Protein AF-A0A7C4ZYX3-F1 (afdb_monomer_lite)

Radius of gyration: 23.07 Å; chains: 1; bounding box: 56×64×36 Å

Structure (mmCIF, N/CA/C/O backbone):
data_AF-A0A7C4ZYX3-F1
#
_entry.id   AF-A0A7C4ZYX3-F1
#
loop_
_atom_site.group_PDB
_atom_site.id
_atom_site.type_symbol
_atom_site.label_atom_id
_atom_site.label_alt_id
_atom_site.label_comp_id
_atom_site.label_asym_id
_atom_site.label_entity_id
_atom_site.label_seq_id
_atom_site.pdbx_PDB_ins_code
_atom_site.Cartn_x
_atom_site.Cartn_y
_atom_site.Cartn_z
_atom_site.occupancy
_atom_site.B_iso_or_equiv
_atom_site.auth_seq_id
_atom_site.auth_comp_id
_atom_site.auth_asym_id
_atom_site.auth_atom_id
_atom_site.pdbx_PDB_model_num
ATOM 1 N N . MET A 1 1 ? -41.995 -53.261 16.448 1.00 46.56 1 MET A N 1
ATOM 2 C CA . MET A 1 1 ? -40.605 -52.783 16.592 1.00 46.56 1 MET A CA 1
ATOM 3 C C . MET A 1 1 ? -40.612 -51.332 16.158 1.00 46.56 1 MET A C 1
ATOM 5 O O . MET A 1 1 ? -41.050 -51.066 15.052 1.00 46.56 1 MET A O 1
ATOM 9 N N . SER A 1 2 ? -40.347 -50.426 17.097 1.00 49.97 2 SER A N 1
ATOM 10 C CA . SER A 1 2 ? -40.683 -48.997 17.012 1.00 49.97 2 SER A CA 1
ATOM 11 C C . SER A 1 2 ? -39.737 -48.222 16.088 1.00 49.97 2 SER A C 1
ATOM 13 O O . SER A 1 2 ? -38.534 -48.476 16.102 1.00 49.97 2 SER A O 1
ATOM 15 N N . ASP A 1 3 ? -40.301 -47.271 15.336 1.00 58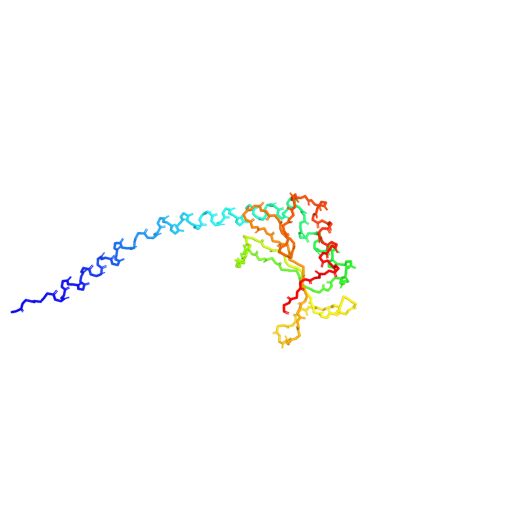.25 3 ASP A N 1
ATOM 16 C CA . ASP A 1 3 ? -39.685 -46.304 14.410 1.00 58.25 3 ASP A CA 1
ATOM 17 C C . ASP A 1 3 ? -38.702 -45.321 15.087 1.00 58.25 3 ASP A C 1
ATOM 19 O O . ASP A 1 3 ? -38.867 -44.100 15.054 1.00 58.25 3 ASP A O 1
ATOM 23 N N . ASP A 1 4 ? -37.659 -45.840 15.729 1.00 70.50 4 ASP A N 1
ATOM 24 C CA . ASP A 1 4 ? -36.728 -45.037 16.535 1.00 70.50 4 ASP A CA 1
ATOM 25 C C . ASP A 1 4 ? -35.773 -44.182 15.677 1.00 70.50 4 ASP A C 1
ATOM 27 O O . ASP A 1 4 ? -35.312 -43.108 16.072 1.00 70.50 4 ASP A O 1
ATOM 31 N N . TRP A 1 5 ? -35.545 -44.602 14.431 1.00 77.62 5 TRP A N 1
ATOM 32 C CA . TRP A 1 5 ? -34.660 -43.904 13.497 1.00 77.62 5 TRP A CA 1
ATOM 33 C C . TRP A 1 5 ? -35.229 -42.548 13.034 1.00 77.62 5 TRP A C 1
ATOM 35 O O . TRP A 1 5 ? -34.478 -41.592 12.831 1.00 77.62 5 TRP A O 1
ATOM 45 N N . LEU A 1 6 ? -36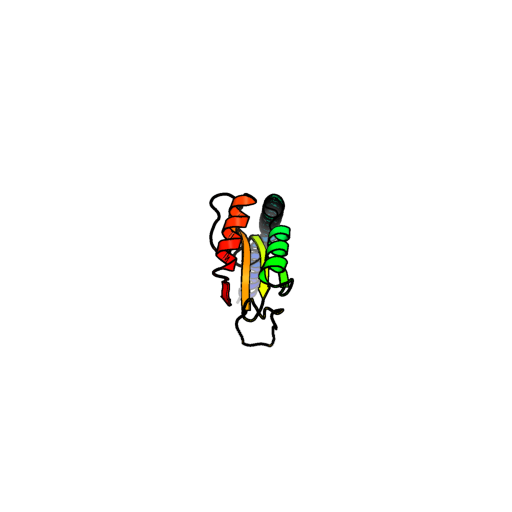.560 -42.410 12.936 1.00 79.00 6 LEU A N 1
ATOM 46 C CA . LEU A 1 6 ? -37.206 -41.138 12.584 1.00 79.00 6 LEU A CA 1
ATOM 47 C C . LEU A 1 6 ? -37.054 -40.089 13.694 1.00 79.00 6 LEU A C 1
ATOM 49 O O . LEU A 1 6 ? -36.944 -38.895 13.404 1.00 79.00 6 LEU A O 1
ATOM 53 N N . ASN A 1 7 ? -37.013 -40.518 14.957 1.00 81.00 7 ASN A N 1
ATOM 54 C CA . ASN A 1 7 ? -36.763 -39.625 16.086 1.00 81.00 7 ASN A CA 1
ATOM 55 C C . ASN A 1 7 ? -35.298 -39.176 16.147 1.00 81.00 7 ASN A C 1
ATOM 57 O O . ASN A 1 7 ? -35.052 -37.997 16.404 1.00 81.00 7 ASN A O 1
ATOM 61 N N . GLN A 1 8 ? -34.342 -40.048 15.811 1.00 77.94 8 GLN A N 1
ATOM 62 C CA . GLN A 1 8 ? -32.929 -39.665 15.679 1.00 77.94 8 GLN A CA 1
ATOM 63 C C . GLN A 1 8 ? -32.713 -38.606 14.588 1.00 77.94 8 GLN A C 1
ATOM 65 O O . GLN A 1 8 ? -32.003 -37.626 14.811 1.00 77.94 8 GLN A O 1
ATOM 70 N N . LEU A 1 9 ? -33.380 -38.731 13.435 1.00 75.06 9 LEU A N 1
ATOM 71 C CA . LEU A 1 9 ? -33.299 -37.723 12.370 1.00 75.06 9 LEU A CA 1
ATOM 72 C C . LEU A 1 9 ? -33.930 -36.381 12.766 1.00 75.06 9 LEU A C 1
ATOM 74 O O . LEU A 1 9 ? -33.408 -35.323 12.410 1.00 75.06 9 LEU A O 1
ATOM 78 N N . ARG A 1 10 ? -35.031 -36.398 13.528 1.00 81.94 10 ARG A N 1
ATOM 79 C CA . ARG A 1 10 ? -35.621 -35.166 14.079 1.00 81.94 10 ARG A CA 1
ATOM 80 C C . ARG A 1 10 ? -34.707 -34.515 15.111 1.00 81.94 10 ARG A C 1
ATOM 82 O O . ARG A 1 10 ? -34.557 -33.300 15.070 1.00 81.94 10 ARG A O 1
ATOM 89 N N . GLN A 1 11 ? -34.063 -35.294 15.980 1.00 79.81 11 GLN A N 1
ATOM 90 C CA . GLN A 1 11 ? -33.089 -34.771 16.942 1.00 79.81 11 GLN A CA 1
ATOM 91 C C . GLN A 1 11 ? -31.868 -34.163 16.250 1.00 79.81 11 GLN A C 1
ATOM 93 O O . GLN A 1 11 ? -31.462 -33.069 16.627 1.00 79.81 11 GLN A O 1
ATOM 98 N N . LEU A 1 12 ? -31.342 -34.796 15.197 1.00 77.44 12 LEU A N 1
ATOM 99 C CA . LEU A 1 12 ? -30.258 -34.234 14.382 1.00 77.44 12 LEU A CA 1
ATOM 100 C C . LEU A 1 12 ? -30.665 -32.912 13.719 1.00 77.44 12 LEU A C 1
ATOM 102 O O . LEU A 1 12 ? -29.906 -31.946 13.742 1.00 77.44 12 LEU A O 1
ATOM 106 N N . ARG A 1 13 ? -31.885 -32.832 13.173 1.00 75.56 13 ARG A N 1
ATOM 107 C CA . ARG A 1 13 ? -32.415 -31.598 12.573 1.00 75.56 13 ARG A CA 1
ATOM 108 C C . ARG A 1 13 ? -32.608 -30.486 13.604 1.00 75.56 13 ARG A C 1
ATOM 110 O O . ARG A 1 13 ? -32.298 -29.335 13.311 1.00 75.56 13 ARG A O 1
ATOM 117 N N . GLU A 1 14 ? -33.129 -30.802 14.785 1.00 77.06 14 GLU A N 1
ATOM 118 C CA . GLU A 1 14 ? -33.311 -29.820 15.859 1.00 77.06 14 GLU A CA 1
ATOM 119 C C . GLU A 1 14 ? -31.967 -29.392 16.471 1.00 77.06 14 GLU A C 1
ATOM 121 O O . GLU A 1 14 ? -31.812 -28.225 16.813 1.00 77.06 14 GLU A O 1
ATOM 126 N N . GLN A 1 15 ? -30.958 -30.270 16.514 1.00 69.44 15 GLN A N 1
ATOM 127 C CA . GLN A 1 15 ? -29.581 -29.914 16.877 1.00 69.44 15 GLN A CA 1
ATOM 128 C C . GLN A 1 15 ? -28.909 -29.020 15.825 1.00 69.44 15 GLN A C 1
ATOM 130 O O . GLN A 1 15 ? -28.267 -28.045 16.204 1.00 69.44 15 GLN A O 1
ATOM 135 N N . ASP A 1 16 ? -29.104 -29.271 14.524 1.00 65.25 16 ASP A N 1
ATOM 136 C CA . ASP A 1 16 ? -28.644 -28.372 13.449 1.00 65.25 16 ASP A CA 1
ATOM 137 C C . ASP A 1 16 ? -29.332 -27.001 13.547 1.00 65.25 16 ASP A C 1
ATOM 139 O O . ASP A 1 16 ? -28.701 -25.952 13.435 1.00 65.25 16 ASP A O 1
ATOM 143 N N . LYS A 1 17 ? -30.634 -26.991 13.850 1.00 61.53 17 LYS A N 1
ATOM 144 C CA . LYS A 1 17 ? -31.432 -25.773 14.037 1.00 61.53 17 LYS A CA 1
ATOM 145 C C . LYS A 1 17 ? -31.071 -25.009 15.320 1.00 61.53 17 LYS A C 1
ATOM 147 O O . LYS A 1 17 ? -31.119 -23.784 15.315 1.00 61.53 17 LYS A O 1
ATOM 152 N N . ALA A 1 18 ? -30.675 -25.701 16.389 1.00 58.22 18 ALA A N 1
ATOM 153 C CA . ALA A 1 18 ? -30.182 -25.103 17.633 1.00 58.22 18 ALA A CA 1
ATOM 154 C C . ALA A 1 18 ? -28.720 -24.630 17.518 1.00 58.22 18 ALA A C 1
ATOM 156 O O . ALA A 1 18 ? -28.362 -23.599 18.083 1.00 58.22 18 ALA A O 1
ATOM 157 N N . GLY A 1 19 ? -27.895 -25.324 16.725 1.00 54.69 19 GLY A N 1
ATOM 158 C CA . GLY A 1 19 ? -26.568 -24.869 16.298 1.00 54.69 19 GLY A CA 1
ATOM 159 C C . GLY A 1 19 ? -26.635 -23.623 15.410 1.00 54.69 19 GLY A C 1
ATOM 160 O O . GLY A 1 19 ? -25.690 -22.834 15.371 1.00 54.69 19 GLY A O 1
ATOM 161 N N . ARG A 1 20 ? -27.794 -23.371 14.784 1.00 54.50 20 ARG A N 1
ATOM 162 C CA . ARG A 1 20 ? -28.131 -22.127 14.085 1.00 54.50 20 ARG A CA 1
ATOM 163 C C . ARG A 1 20 ? -28.519 -20.964 15.029 1.00 54.50 20 ARG A C 1
ATOM 165 O O . ARG A 1 20 ? -29.448 -20.210 14.746 1.00 54.50 20 ARG A O 1
ATOM 172 N N . GLN A 1 21 ? -27.715 -20.714 16.066 1.00 51.47 21 GLN A N 1
ATOM 173 C CA . GLN A 1 21 ? -27.573 -19.383 16.690 1.00 51.47 21 GLN A CA 1
ATOM 174 C C . GLN A 1 21 ? -26.417 -18.505 16.105 1.00 51.47 21 GLN A C 1
ATOM 176 O O . GLN A 1 21 ? -25.831 -17.725 16.859 1.00 51.47 21 GLN A O 1
ATOM 181 N N . PRO A 1 22 ? -26.013 -18.563 14.812 1.00 53.03 22 PRO A N 1
ATOM 182 C CA . PRO A 1 22 ? -24.874 -17.806 14.313 1.00 53.03 22 PRO A CA 1
ATOM 183 C C . PRO A 1 22 ? -25.234 -16.354 14.014 1.00 53.03 22 PRO A C 1
ATOM 185 O O . PRO A 1 22 ? -24.338 -15.528 14.045 1.00 53.03 22 PRO A O 1
ATOM 188 N N . ALA A 1 23 ? -26.511 -15.996 13.827 1.00 52.94 23 ALA A N 1
ATOM 189 C CA . ALA A 1 23 ? -26.878 -14.664 13.340 1.00 52.94 23 ALA A CA 1
ATOM 190 C C . ALA A 1 23 ? -26.362 -13.520 14.233 1.00 52.94 23 ALA A C 1
ATOM 192 O O . ALA A 1 23 ? -25.843 -12.540 13.716 1.00 52.94 23 ALA A O 1
ATOM 193 N N . ALA A 1 24 ? -26.432 -13.649 15.564 1.00 53.84 24 ALA A N 1
ATOM 194 C CA . ALA A 1 24 ? -25.923 -12.614 16.468 1.00 53.84 24 ALA A CA 1
ATOM 195 C C . ALA A 1 24 ? -24.385 -12.556 16.498 1.00 53.84 24 ALA A C 1
ATOM 197 O O . ALA A 1 24 ? -23.822 -11.468 16.509 1.00 53.84 24 ALA A O 1
ATOM 198 N N . LYS A 1 25 ? -23.701 -13.711 16.462 1.00 57.91 25 LYS A N 1
ATOM 199 C CA . LYS A 1 25 ? -22.228 -13.780 16.447 1.00 57.91 25 LYS A CA 1
ATOM 200 C C . LYS A 1 25 ? -21.637 -13.355 15.100 1.00 57.91 25 LYS A C 1
ATOM 202 O O . LYS A 1 25 ? -20.617 -12.681 15.078 1.00 57.91 25 LYS A O 1
ATOM 207 N N . GLU A 1 26 ? -22.268 -13.723 13.989 1.00 60.28 26 GLU A N 1
ATOM 208 C CA . GLU A 1 26 ? -21.884 -13.307 12.636 1.00 60.28 26 GLU A CA 1
ATOM 209 C C . GLU A 1 26 ? -22.095 -11.805 12.437 1.00 60.28 26 GLU A C 1
ATOM 211 O O . GLU A 1 26 ? -21.219 -11.148 11.876 1.00 60.28 26 GLU A O 1
ATOM 216 N N . LEU A 1 27 ? -23.196 -11.236 12.950 1.00 61.19 27 LEU A N 1
ATOM 217 C CA . LEU A 1 27 ? -23.395 -9.784 12.948 1.00 61.19 27 LEU A CA 1
ATOM 218 C C . LEU A 1 27 ? -22.299 -9.069 13.745 1.00 61.19 27 LEU A C 1
ATOM 220 O O . LEU A 1 27 ? -21.696 -8.134 13.224 1.00 61.19 27 LEU A O 1
ATOM 224 N N . ASP A 1 28 ? -21.990 -9.532 14.955 1.00 69.56 28 ASP A N 1
ATOM 225 C CA . ASP A 1 28 ? -20.973 -8.911 15.811 1.00 69.56 28 ASP A CA 1
ATOM 226 C C . ASP A 1 28 ? -19.565 -8.984 15.182 1.00 69.56 28 ASP A C 1
ATOM 228 O O . ASP A 1 28 ? -18.841 -7.989 15.112 1.00 69.56 28 ASP A O 1
ATOM 232 N N . LEU A 1 29 ? -19.203 -10.132 14.595 1.00 73.50 29 LEU A N 1
ATOM 233 C CA . LEU A 1 29 ? -17.945 -10.303 13.858 1.00 73.50 29 LEU A CA 1
ATOM 234 C C . LEU A 1 29 ? -17.870 -9.406 12.613 1.00 73.50 29 LEU A C 1
ATOM 236 O O . LEU A 1 29 ? -16.831 -8.793 12.366 1.00 73.50 29 LEU A O 1
ATOM 240 N N . SER A 1 30 ? -18.967 -9.283 11.859 1.00 79.12 30 SER A N 1
ATOM 241 C CA . SER A 1 30 ? -19.029 -8.419 10.673 1.00 79.12 30 SER A CA 1
ATOM 242 C C . SER A 1 30 ? -18.879 -6.932 11.019 1.00 79.12 30 SER A C 1
ATOM 244 O O . SER A 1 30 ? -18.194 -6.197 10.305 1.00 79.12 30 SER A O 1
ATOM 246 N N . LEU A 1 31 ? -19.446 -6.491 12.148 1.00 82.19 31 LEU A N 1
ATOM 247 C CA . LEU A 1 31 ? -19.341 -5.114 12.631 1.00 82.19 31 LEU A CA 1
ATOM 248 C C . LEU A 1 31 ? -17.923 -4.793 13.105 1.00 82.19 31 LEU A C 1
ATOM 250 O O . LEU A 1 31 ? -17.368 -3.760 12.727 1.00 82.19 31 LEU A O 1
ATOM 254 N N . LEU A 1 32 ? -17.309 -5.693 13.879 1.00 82.62 32 LEU A N 1
ATOM 255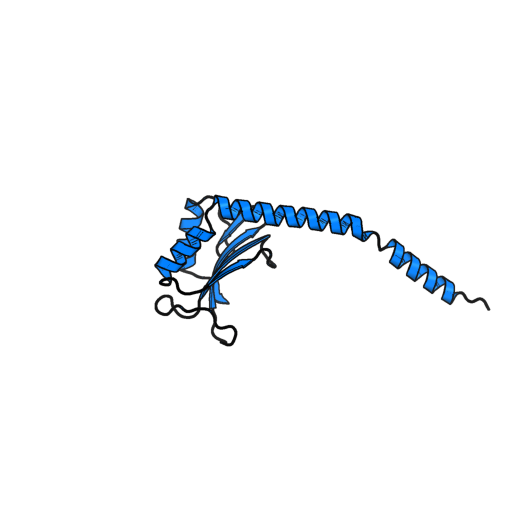 C CA . LEU A 1 32 ? -15.913 -5.559 14.305 1.00 82.62 32 LEU A CA 1
ATOM 256 C C . LEU A 1 32 ? -14.966 -5.498 13.100 1.00 82.62 32 LEU A C 1
ATOM 258 O O . LEU A 1 32 ? -14.019 -4.712 13.083 1.00 82.62 32 LEU A O 1
ATOM 262 N N . GLN A 1 33 ? -15.235 -6.295 12.067 1.00 83.81 33 GLN A N 1
ATOM 263 C CA . GLN A 1 33 ? -14.448 -6.300 10.840 1.00 83.81 33 GLN A CA 1
ATOM 264 C C . GLN A 1 33 ? -14.612 -5.000 10.044 1.00 83.81 33 GLN A C 1
ATOM 266 O O . GLN A 1 33 ? -13.611 -4.402 9.649 1.00 83.81 33 GLN A O 1
ATOM 271 N N . ALA A 1 34 ? -15.840 -4.503 9.879 1.00 85.69 34 ALA A N 1
ATOM 272 C CA . ALA A 1 34 ? -16.094 -3.219 9.226 1.00 85.69 34 ALA A CA 1
ATOM 273 C C . ALA A 1 34 ? -15.388 -2.055 9.948 1.00 85.69 34 ALA A C 1
ATOM 275 O O . ALA A 1 34 ? -14.800 -1.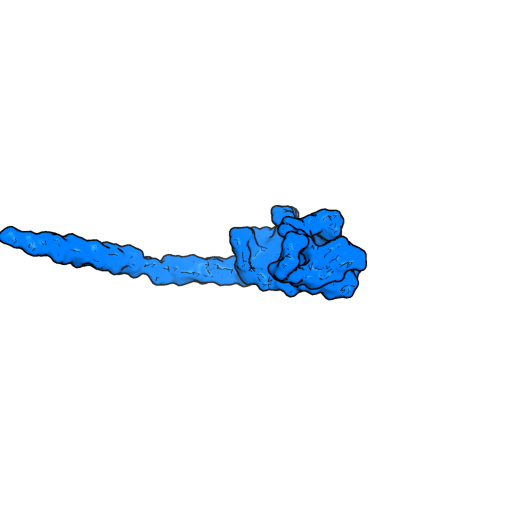185 9.303 1.00 85.69 34 ALA A O 1
ATOM 276 N N . GLN A 1 35 ? -15.372 -2.068 11.285 1.00 88.69 35 GLN A N 1
ATOM 277 C CA . GLN A 1 35 ? -14.642 -1.077 12.080 1.00 88.69 35 GLN A CA 1
ATOM 278 C C . GLN A 1 35 ? -13.130 -1.126 11.830 1.00 88.69 35 GLN A C 1
ATOM 280 O O . GLN A 1 35 ? -12.512 -0.073 11.670 1.00 88.69 35 GLN A O 1
ATOM 285 N N . ARG A 1 36 ? -12.527 -2.320 11.743 1.00 89.44 36 ARG A N 1
ATOM 286 C CA . ARG A 1 36 ? -11.089 -2.467 11.446 1.00 89.44 36 ARG A CA 1
ATOM 287 C C . ARG A 1 36 ? -10.728 -1.941 10.062 1.00 89.44 36 ARG A C 1
ATOM 289 O O . ARG A 1 36 ? -9.759 -1.195 9.935 1.00 89.44 36 ARG A O 1
ATOM 296 N N . VAL A 1 37 ? -11.525 -2.266 9.043 1.00 90.44 37 VAL A N 1
ATOM 297 C CA . VAL A 1 37 ? -11.324 -1.760 7.672 1.00 90.44 37 VAL A CA 1
ATOM 298 C C . VAL A 1 37 ? -11.411 -0.231 7.642 1.00 90.44 37 VAL A C 1
ATOM 300 O O . VAL A 1 37 ? -10.598 0.425 6.985 1.00 90.44 37 VAL A O 1
ATOM 303 N N . GLN A 1 38 ? -12.356 0.353 8.386 1.00 92.56 38 GLN A N 1
ATOM 304 C CA . GLN A 1 38 ? -12.504 1.804 8.489 1.00 92.56 38 GLN A CA 1
ATOM 305 C C . GLN A 1 38 ? -11.303 2.456 9.192 1.00 92.56 38 GLN A C 1
ATOM 307 O O . GLN A 1 38 ? -10.715 3.392 8.653 1.00 92.56 38 GLN A O 1
ATOM 312 N N . GLN A 1 39 ? -10.874 1.924 10.339 1.00 93.19 39 GLN A N 1
ATOM 313 C CA . GLN A 1 39 ? -9.682 2.404 11.053 1.00 93.19 39 GLN A CA 1
ATOM 314 C C . GLN A 1 39 ? -8.424 2.321 10.179 1.00 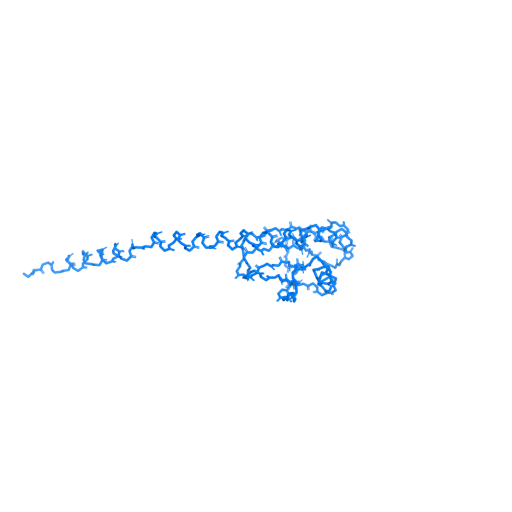93.19 39 GLN A C 1
ATOM 316 O O . GLN A 1 39 ? -7.617 3.251 10.142 1.00 93.19 39 GLN A O 1
ATOM 321 N N . ALA A 1 40 ? -8.277 1.230 9.427 1.00 95.31 40 ALA A N 1
ATOM 322 C CA . ALA A 1 40 ? -7.191 1.053 8.477 1.00 95.31 40 ALA A CA 1
ATOM 323 C C . ALA A 1 40 ? -7.233 2.090 7.344 1.00 95.31 40 ALA A C 1
ATOM 325 O O . ALA A 1 40 ? -6.198 2.644 6.967 1.00 95.31 40 ALA A O 1
ATOM 326 N N . ALA A 1 41 ? -8.424 2.397 6.823 1.00 94.81 41 ALA A N 1
ATOM 327 C CA . ALA A 1 41 ? -8.619 3.445 5.827 1.00 94.81 41 ALA A CA 1
ATOM 328 C C . ALA A 1 41 ? -8.206 4.825 6.348 1.00 94.81 41 ALA A C 1
ATOM 330 O O . ALA A 1 41 ? -7.538 5.580 5.638 1.00 94.81 41 ALA A O 1
ATOM 331 N N . ASP A 1 42 ? -8.582 5.139 7.586 1.00 96.06 42 ASP A N 1
ATOM 332 C CA . ASP A 1 42 ? -8.267 6.417 8.211 1.00 96.06 42 ASP A CA 1
ATOM 333 C C . ASP A 1 42 ? -6.763 6.551 8.470 1.00 96.06 42 ASP A C 1
ATOM 335 O O . ASP A 1 42 ? -6.194 7.598 8.164 1.00 96.06 42 ASP A O 1
ATOM 339 N N . LEU A 1 43 ? -6.084 5.486 8.907 1.00 95.75 43 LEU A N 1
ATOM 340 C CA . LEU A 1 43 ? -4.630 5.497 9.092 1.00 95.75 43 LEU A CA 1
ATOM 341 C C . LEU A 1 43 ? -3.873 5.692 7.766 1.00 95.75 43 LEU A C 1
ATOM 343 O O . LEU A 1 43 ? -2.936 6.491 7.684 1.00 95.75 43 LEU A O 1
ATOM 347 N N . LEU A 1 44 ? -4.301 5.009 6.699 1.00 96.62 44 LEU A N 1
ATOM 348 C CA . LEU A 1 44 ? -3.737 5.191 5.354 1.00 96.62 44 LEU A CA 1
ATOM 349 C C . LEU A 1 44 ? -3.961 6.614 4.824 1.00 96.62 44 LEU A C 1
ATOM 351 O O . LEU A 1 44 ? -3.109 7.151 4.116 1.00 96.62 44 LEU A O 1
ATOM 355 N N . ARG A 1 45 ? -5.089 7.242 5.172 1.00 96.50 45 ARG A N 1
ATOM 356 C CA . ARG A 1 45 ? -5.384 8.634 4.811 1.00 96.50 45 ARG A CA 1
ATOM 357 C C . ARG A 1 45 ? -4.533 9.621 5.608 1.00 96.50 45 ARG A C 1
ATOM 359 O O . ARG A 1 45 ? -3.968 10.529 5.013 1.00 96.50 45 ARG A O 1
ATOM 366 N N . GLN A 1 46 ? -4.415 9.434 6.922 1.00 95.38 46 GLN A N 1
ATOM 367 C CA . GLN A 1 46 ? -3.611 10.286 7.810 1.00 95.38 46 GLN A CA 1
ATOM 368 C C . GLN A 1 46 ? -2.128 10.294 7.422 1.00 95.38 46 GLN A C 1
ATOM 370 O O . GLN A 1 46 ? -1.458 11.315 7.539 1.00 95.38 46 GLN A O 1
ATOM 375 N N . THR A 1 47 ? -1.625 9.164 6.925 1.00 94.94 47 THR A N 1
ATOM 376 C CA . THR A 1 47 ? -0.237 9.017 6.460 1.00 94.94 47 THR A CA 1
ATOM 377 C C . THR A 1 47 ? -0.030 9.415 4.997 1.00 94.94 47 THR A C 1
ATOM 379 O O . THR A 1 47 ? 1.090 9.335 4.499 1.00 94.94 47 THR A O 1
ATOM 382 N N . ASP A 1 48 ? -1.087 9.853 4.304 1.00 95.44 48 ASP A N 1
ATOM 383 C CA . ASP A 1 48 ? -1.080 10.224 2.885 1.00 95.44 48 ASP A CA 1
ATOM 384 C C . ASP A 1 48 ? -0.581 9.103 1.944 1.00 95.44 48 ASP A C 1
ATOM 386 O O . ASP A 1 48 ? -0.011 9.339 0.875 1.00 95.44 48 ASP A O 1
ATOM 390 N N . ALA A 1 49 ? -0.806 7.842 2.333 1.00 96.69 49 ALA A N 1
ATOM 391 C CA . ALA A 1 49 ? -0.182 6.670 1.720 1.00 96.69 49 ALA A CA 1
ATOM 392 C C . ALA A 1 49 ? -0.428 6.555 0.207 1.00 96.69 49 ALA A C 1
ATOM 394 O O . ALA A 1 49 ? 0.490 6.251 -0.558 1.00 96.69 49 ALA A O 1
ATOM 395 N N . LEU A 1 50 ? -1.656 6.834 -0.245 1.00 96.81 50 LEU A N 1
ATOM 396 C CA . LEU A 1 50 ? -2.010 6.759 -1.663 1.00 96.81 50 LEU A CA 1
ATOM 397 C C . LEU A 1 50 ? -1.275 7.817 -2.496 1.00 96.81 50 LEU A C 1
ATOM 399 O O . LEU A 1 50 ? -0.777 7.514 -3.580 1.00 96.81 50 LEU A O 1
ATOM 403 N N . ASN A 1 51 ? -1.209 9.058 -2.014 1.00 96.06 51 ASN A N 1
ATOM 404 C CA . ASN A 1 51 ? -0.542 10.129 -2.750 1.00 96.06 51 ASN A CA 1
ATOM 405 C C . ASN A 1 51 ? 0.973 9.938 -2.746 1.00 96.06 51 ASN A C 1
ATOM 407 O O . ASN A 1 51 ? 1.609 10.174 -3.773 1.00 96.06 51 ASN A O 1
ATOM 411 N N . LEU A 1 52 ? 1.546 9.433 -1.652 1.00 96.50 52 LEU A N 1
ATOM 412 C CA . LEU A 1 52 ? 2.954 9.048 -1.614 1.00 96.50 52 LEU A CA 1
ATOM 413 C C . LEU A 1 52 ? 3.261 7.930 -2.619 1.00 96.50 52 LEU A C 1
ATOM 415 O O . LEU A 1 52 ? 4.224 8.050 -3.374 1.00 96.50 52 LEU A O 1
ATOM 419 N N . LEU A 1 53 ? 2.421 6.894 -2.726 1.00 96.62 53 LEU A N 1
ATOM 420 C CA . LEU A 1 53 ? 2.596 5.863 -3.756 1.00 96.62 53 LEU A CA 1
ATOM 421 C C . LEU A 1 53 ? 2.449 6.406 -5.181 1.00 96.62 53 LEU A C 1
ATOM 423 O O . LEU A 1 53 ? 3.201 5.988 -6.057 1.00 96.62 53 LEU A O 1
ATOM 427 N N . ARG A 1 54 ? 1.550 7.367 -5.428 1.00 96.94 54 ARG A N 1
ATOM 428 C CA . ARG A 1 54 ? 1.466 8.065 -6.727 1.00 96.94 54 ARG A CA 1
ATOM 429 C C . ARG A 1 54 ? 2.742 8.844 -7.045 1.00 96.94 54 ARG A C 1
ATOM 431 O O . ARG A 1 54 ? 3.193 8.835 -8.188 1.00 96.94 54 ARG A O 1
ATOM 438 N N . GLN A 1 55 ? 3.339 9.501 -6.052 1.00 94.69 55 GLN A N 1
ATOM 439 C CA . GLN A 1 55 ? 4.620 10.192 -6.224 1.00 94.69 55 GLN A CA 1
ATOM 440 C C . GLN A 1 55 ? 5.744 9.200 -6.534 1.00 94.69 55 GLN A C 1
ATOM 442 O O . GLN A 1 55 ? 6.506 9.434 -7.469 1.00 94.69 55 GLN A O 1
ATOM 447 N N . VAL A 1 56 ? 5.800 8.067 -5.823 1.00 95.12 56 VAL A N 1
ATOM 448 C CA . VAL A 1 56 ? 6.750 6.980 -6.112 1.00 95.12 56 VAL A CA 1
ATOM 449 C C . VAL A 1 56 ? 6.537 6.437 -7.521 1.00 95.12 56 VAL A C 1
ATOM 451 O O . VAL A 1 56 ? 7.495 6.335 -8.274 1.00 95.12 56 VAL A O 1
ATOM 454 N N . GLN A 1 57 ? 5.298 6.156 -7.923 1.00 95.75 57 GLN A N 1
ATOM 455 C CA . GLN A 1 57 ? 4.972 5.691 -9.270 1.00 95.75 57 GLN A CA 1
ATOM 456 C C . GLN A 1 57 ? 5.481 6.664 -10.340 1.00 95.75 57 GLN A C 1
ATOM 458 O O . GLN A 1 57 ? 6.113 6.252 -11.311 1.00 95.75 57 GLN A O 1
ATOM 463 N N . LYS A 1 58 ? 5.227 7.964 -10.160 1.00 93.94 58 LYS A N 1
ATOM 464 C CA . LYS A 1 58 ? 5.654 8.991 -11.110 1.00 93.94 58 LYS A CA 1
ATOM 465 C C . LYS A 1 58 ? 7.176 9.127 -11.163 1.00 93.94 58 LYS A C 1
ATOM 467 O O . LYS A 1 58 ? 7.732 9.166 -12.251 1.00 93.94 58 LYS A O 1
ATOM 472 N N . ALA A 1 59 ? 7.840 9.191 -10.012 1.00 93.44 59 ALA A N 1
ATOM 473 C CA . ALA A 1 59 ? 9.281 9.425 -9.933 1.00 93.44 59 ALA A CA 1
ATOM 474 C C . ALA A 1 59 ? 10.115 8.191 -10.309 1.00 93.44 59 ALA A C 1
ATOM 476 O O . ALA A 1 59 ? 11.157 8.327 -10.942 1.00 93.44 59 ALA A O 1
ATOM 477 N N . LEU A 1 60 ? 9.672 6.998 -9.906 1.00 90.69 60 LEU A N 1
ATOM 478 C CA . LEU A 1 60 ? 10.401 5.749 -10.108 1.00 90.69 60 LEU A CA 1
ATOM 479 C C . LEU A 1 60 ? 10.064 5.108 -11.455 1.00 90.69 60 LEU A C 1
ATOM 481 O O . LEU A 1 60 ? 10.959 4.643 -12.145 1.00 90.69 60 LEU A O 1
ATOM 485 N N . LEU A 1 61 ? 8.780 5.059 -11.817 1.00 93.19 61 LEU A N 1
ATOM 486 C CA . LEU A 1 61 ? 8.283 4.255 -12.940 1.00 93.19 61 LEU A CA 1
ATOM 487 C C . LEU A 1 61 ? 7.788 5.109 -14.114 1.00 93.19 61 LEU A C 1
ATOM 489 O O . LEU A 1 61 ? 7.143 4.571 -15.012 1.00 93.19 61 LEU A O 1
ATOM 493 N N . ASP A 1 62 ? 8.028 6.423 -14.095 1.00 91.25 62 ASP A N 1
ATOM 494 C CA . ASP A 1 62 ? 7.511 7.372 -15.093 1.00 91.25 62 ASP A CA 1
ATOM 495 C C . ASP A 1 62 ? 5.978 7.274 -15.257 1.00 91.25 62 ASP A C 1
ATOM 497 O O . ASP A 1 62 ? 5.416 7.298 -16.349 1.00 91.25 62 ASP A O 1
ATOM 501 N N . GLY A 1 63 ? 5.276 7.049 -14.139 1.00 91.06 63 GLY A N 1
ATOM 502 C CA . GLY A 1 63 ? 3.818 6.896 -14.113 1.00 91.06 63 GLY A CA 1
ATOM 503 C C . GLY A 1 63 ? 3.300 5.524 -14.566 1.00 91.06 63 GLY A C 1
ATOM 504 O O . GLY A 1 63 ? 2.088 5.317 -14.597 1.00 91.06 63 GLY A O 1
ATOM 505 N N . LYS A 1 64 ? 4.179 4.569 -14.893 1.00 93.06 64 LYS A N 1
ATOM 506 C CA . LYS A 1 64 ? 3.801 3.203 -15.298 1.00 93.06 64 LYS A CA 1
ATOM 507 C C . LYS A 1 64 ? 3.479 2.318 -14.085 1.00 93.06 64 LYS A C 1
ATOM 509 O O . LYS A 1 64 ? 3.661 2.713 -12.936 1.00 93.06 64 LYS A O 1
ATOM 514 N N . GLY A 1 65 ? 2.973 1.109 -14.335 1.00 93.62 65 GLY A N 1
ATOM 515 C CA . GLY A 1 65 ? 2.490 0.195 -13.289 1.00 93.62 65 GLY A CA 1
ATOM 516 C C . GLY A 1 65 ? 1.016 0.415 -12.936 1.00 93.62 65 GLY A C 1
ATOM 517 O O . GLY A 1 65 ? 0.295 1.111 -13.650 1.00 93.62 65 GLY A O 1
ATOM 518 N N . VAL A 1 66 ? 0.556 -0.224 -11.862 1.00 96.44 66 VAL A N 1
ATOM 519 C CA . VAL A 1 66 ? -0.835 -0.179 -11.390 1.00 96.44 66 VAL A CA 1
ATOM 520 C C . VAL A 1 66 ? -0.857 0.122 -9.904 1.00 96.44 66 VAL A C 1
ATOM 522 O O . VAL A 1 66 ? -0.109 -0.487 -9.142 1.00 96.44 66 VAL A O 1
ATOM 525 N N . LEU A 1 67 ? -1.726 1.053 -9.516 1.00 96.88 67 LEU A N 1
ATOM 526 C CA . LEU A 1 67 ? -2.089 1.286 -8.128 1.00 96.88 67 LEU A CA 1
ATOM 527 C C . LEU A 1 67 ? -3.434 0.631 -7.851 1.00 96.88 67 LEU A C 1
ATOM 529 O O . LEU A 1 67 ? -4.422 1.007 -8.475 1.00 96.88 67 LEU A O 1
ATOM 533 N N . ASP A 1 68 ? -3.459 -0.278 -6.886 1.00 95.56 68 ASP A N 1
ATOM 534 C CA . ASP A 1 68 ? -4.676 -0.963 -6.455 1.00 95.56 68 ASP A CA 1
ATOM 535 C C . ASP A 1 68 ? -4.870 -0.817 -4.949 1.00 95.56 68 ASP A C 1
ATOM 537 O O . ASP A 1 68 ? -3.908 -0.795 -4.177 1.00 95.56 68 ASP A O 1
ATOM 541 N N . VAL A 1 69 ? -6.133 -0.724 -4.536 1.00 95.69 69 VAL A N 1
ATOM 542 C CA . VAL A 1 69 ? -6.542 -0.676 -3.132 1.00 95.69 69 VAL A CA 1
ATOM 543 C C . VAL A 1 69 ? -7.302 -1.954 -2.817 1.00 95.69 69 VAL A C 1
ATOM 545 O O . VAL A 1 69 ? -8.303 -2.261 -3.456 1.00 95.69 69 VAL A O 1
ATOM 548 N N . PHE A 1 70 ? -6.843 -2.669 -1.801 1.00 94.12 70 PHE A N 1
ATOM 549 C CA . PHE A 1 70 ? -7.470 -3.882 -1.306 1.00 94.12 70 PHE A CA 1
ATOM 550 C C . PHE A 1 70 ? -8.118 -3.575 0.031 1.00 94.12 70 PHE A C 1
ATOM 552 O O . PHE A 1 70 ? -7.429 -3.272 1.006 1.00 94.12 70 PHE A O 1
ATOM 559 N N . GLU A 1 71 ? -9.444 -3.642 0.076 1.00 87.50 71 GLU A N 1
ATOM 560 C CA . GLU A 1 71 ? -10.203 -3.433 1.313 1.00 87.50 71 GLU A CA 1
ATOM 561 C C . GLU A 1 71 ? -9.989 -4.551 2.319 1.00 87.50 71 GLU A C 1
ATOM 563 O O . GLU A 1 71 ? -10.152 -4.317 3.501 1.00 87.50 71 GLU A O 1
ATOM 568 N N . GLN A 1 72 ? -9.588 -5.736 1.861 1.00 81.62 72 GLN A N 1
ATOM 569 C CA . GLN A 1 72 ? -9.153 -6.818 2.721 1.00 81.62 72 GLN A CA 1
ATOM 570 C C . GLN A 1 72 ? -8.210 -7.737 1.953 1.00 81.62 72 GLN A C 1
ATOM 572 O O . GLN A 1 72 ? -8.413 -8.035 0.776 1.00 81.62 72 GLN A O 1
ATOM 577 N N . THR A 1 73 ? -7.174 -8.212 2.635 1.00 84.38 73 THR A N 1
ATOM 578 C CA . THR A 1 73 ? -6.299 -9.273 2.127 1.00 84.38 73 THR A CA 1
ATOM 579 C C . THR A 1 73 ? -6.145 -10.345 3.199 1.00 84.38 73 THR A C 1
ATOM 581 O O . THR A 1 73 ? -6.537 -10.141 4.345 1.00 84.38 73 THR A O 1
ATOM 584 N N . GLN A 1 74 ? -5.519 -11.478 2.870 1.00 82.50 74 GLN A N 1
ATOM 585 C CA . GLN A 1 74 ? -5.221 -12.513 3.870 1.00 82.50 74 GLN A CA 1
ATOM 586 C C . GLN A 1 74 ? -4.365 -12.000 5.044 1.00 82.50 74 GLN A C 1
ATOM 588 O O . GLN A 1 74 ? -4.367 -12.612 6.107 1.00 82.50 74 GLN A O 1
ATOM 593 N N . ARG A 1 75 ? -3.610 -10.907 4.856 1.00 90.56 75 ARG A N 1
ATOM 594 C CA . ARG A 1 75 ? -2.642 -10.396 5.840 1.00 90.56 75 ARG A CA 1
ATOM 595 C C . ARG A 1 75 ? -2.978 -9.028 6.422 1.00 90.56 75 ARG A C 1
ATOM 597 O O . ARG A 1 75 ? -2.424 -8.689 7.461 1.00 90.56 75 ARG A O 1
ATOM 604 N N . TYR A 1 76 ? -3.825 -8.245 5.766 1.00 94.62 76 TYR A N 1
ATOM 605 C CA . TYR A 1 76 ? -4.059 -6.842 6.106 1.00 94.62 76 TYR A CA 1
ATOM 606 C C . TYR A 1 76 ? -5.546 -6.524 6.155 1.00 94.62 76 TYR A C 1
ATOM 608 O O . TYR A 1 76 ? -6.301 -6.972 5.288 1.00 94.62 76 TYR A O 1
ATOM 616 N N . ASP A 1 77 ? -5.912 -5.675 7.116 1.00 94.56 77 ASP A N 1
ATOM 617 C CA . ASP A 1 77 ? -7.245 -5.084 7.241 1.00 94.56 77 ASP A CA 1
ATOM 618 C C . ASP A 1 77 ? -7.533 -4.121 6.087 1.00 94.56 77 ASP A C 1
ATOM 620 O O . ASP A 1 77 ? -8.682 -3.944 5.730 1.00 94.56 77 ASP A O 1
ATOM 624 N N . ARG A 1 78 ? -6.502 -3.489 5.509 1.00 95.38 78 ARG A N 1
ATOM 625 C CA . ARG A 1 78 ? -6.562 -2.752 4.237 1.00 95.38 78 ARG A CA 1
ATOM 626 C C . ARG A 1 78 ? -5.155 -2.594 3.677 1.00 95.38 78 ARG A C 1
ATOM 628 O O . ARG A 1 78 ? -4.209 -2.429 4.446 1.00 95.38 78 ARG A O 1
ATOM 635 N N . ALA A 1 79 ? -4.999 -2.599 2.359 1.00 97.12 79 ALA A N 1
ATOM 636 C CA . ALA A 1 79 ? -3.710 -2.353 1.726 1.00 97.12 79 ALA A CA 1
ATOM 637 C C . ALA A 1 79 ? -3.821 -1.522 0.444 1.00 97.12 79 ALA A C 1
ATOM 639 O O . ALA A 1 79 ? -4.859 -1.494 -0.213 1.00 97.12 79 ALA A O 1
ATOM 640 N N . ILE A 1 80 ? -2.731 -0.851 0.086 1.00 97.44 80 ILE A N 1
ATOM 641 C CA . ILE A 1 80 ? -2.535 -0.172 -1.193 1.00 97.44 80 ILE A CA 1
ATOM 642 C C . ILE A 1 80 ? -1.261 -0.738 -1.802 1.00 97.44 80 ILE A C 1
ATOM 644 O O . ILE A 1 80 ? -0.222 -0.768 -1.143 1.00 97.44 80 ILE A O 1
ATOM 648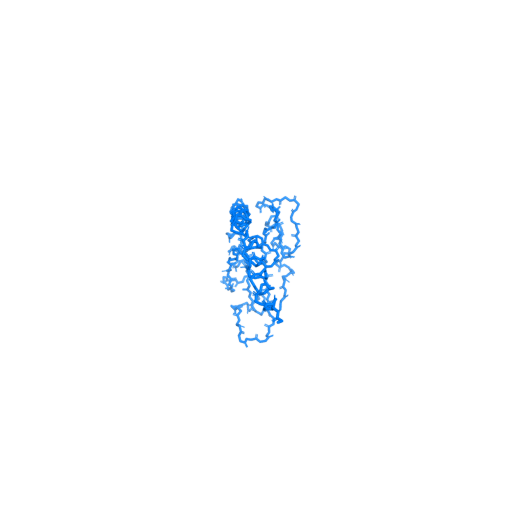 N N . SER A 1 81 ? -1.329 -1.187 -3.048 1.00 96.81 81 SER A N 1
ATOM 649 C CA . SER A 1 81 ? -0.164 -1.696 -3.765 1.00 96.81 81 SER A CA 1
ATOM 650 C C . SER A 1 81 ? 0.168 -0.822 -4.962 1.00 96.81 81 SER A C 1
ATOM 652 O O . SER A 1 81 ? -0.735 -0.321 -5.625 1.00 96.81 81 SER A O 1
ATOM 654 N N . LEU A 1 82 ? 1.459 -0.684 -5.242 1.00 97.62 82 LEU A N 1
ATOM 655 C CA . LEU A 1 82 ? 1.996 -0.303 -6.538 1.00 97.62 82 LEU A CA 1
ATOM 656 C C . LEU A 1 82 ? 2.666 -1.535 -7.140 1.00 97.62 82 LEU A C 1
ATOM 658 O O . LEU A 1 82 ? 3.674 -1.984 -6.599 1.00 97.62 82 LEU A O 1
ATOM 662 N N . ALA A 1 83 ? 2.141 -2.060 -8.244 1.00 96.94 83 ALA A N 1
ATOM 663 C CA . ALA A 1 83 ? 2.677 -3.238 -8.921 1.00 96.94 83 ALA A CA 1
ATOM 664 C C . ALA A 1 83 ? 3.114 -2.925 -10.359 1.00 96.94 83 ALA A C 1
ATOM 666 O O . ALA A 1 83 ? 2.461 -2.166 -11.079 1.00 96.94 83 ALA A O 1
ATOM 667 N N . TRP A 1 84 ? 4.217 -3.526 -10.801 1.00 96.69 84 TRP A N 1
ATOM 668 C CA . TRP A 1 84 ? 4.726 -3.405 -12.168 1.00 96.69 84 TRP A CA 1
ATOM 669 C C . TRP A 1 84 ? 5.491 -4.656 -12.591 1.00 96.69 84 TRP A C 1
ATOM 671 O O . TRP A 1 84 ? 5.834 -5.510 -11.781 1.00 96.69 84 TRP A O 1
ATOM 681 N N . GLN A 1 85 ? 5.788 -4.759 -13.879 1.00 94.94 85 GLN A N 1
ATOM 682 C CA . GLN A 1 85 ? 6.585 -5.839 -14.446 1.00 94.94 85 GLN A CA 1
ATOM 683 C C . GLN A 1 85 ? 7.811 -5.274 -15.171 1.00 94.94 85 GLN A C 1
ATOM 685 O O . GLN A 1 85 ? 7.765 -4.160 -15.694 1.00 94.94 85 GLN A O 1
ATOM 690 N N . GLY A 1 86 ? 8.899 -6.049 -15.213 1.00 91.00 86 GLY A N 1
ATOM 691 C CA . GLY A 1 86 ? 10.174 -5.627 -15.802 1.00 91.00 86 GLY A CA 1
ATOM 692 C C . GLY A 1 86 ? 11.029 -4.758 -14.865 1.00 91.00 86 GLY A C 1
ATOM 693 O O . GLY A 1 86 ? 10.607 -4.460 -13.742 1.00 91.00 86 GLY A O 1
ATOM 694 N N . PRO A 1 87 ? 12.254 -4.390 -15.282 1.00 91.50 87 PRO A N 1
ATOM 695 C CA . PRO A 1 87 ? 13.119 -3.487 -14.524 1.00 91.50 87 PRO A CA 1
ATOM 696 C C . PRO A 1 87 ? 12.524 -2.073 -14.459 1.00 91.50 87 PRO A C 1
ATOM 698 O O . PRO A 1 87 ? 11.680 -1.719 -15.273 1.00 91.50 87 PRO A O 1
ATOM 701 N N . ILE A 1 88 ? 12.985 -1.247 -13.514 1.00 89.94 88 ILE A N 1
ATOM 702 C CA . ILE A 1 88 ? 12.484 0.127 -13.310 1.00 89.94 88 ILE A CA 1
ATOM 703 C C . ILE A 1 88 ? 12.552 0.966 -14.602 1.00 89.94 88 ILE A C 1
ATOM 705 O O . ILE A 1 88 ? 11.584 1.639 -14.945 1.00 89.94 88 ILE A O 1
ATOM 709 N N . SER A 1 89 ? 13.646 0.859 -15.363 1.00 89.31 89 SER A N 1
ATOM 710 C CA . SER A 1 89 ? 13.839 1.562 -16.642 1.00 89.31 89 SER A CA 1
ATOM 711 C C . SER A 1 89 ? 12.838 1.166 -17.735 1.00 89.31 89 SER A C 1
ATOM 713 O O . SER A 1 89 ? 12.590 1.937 -18.657 1.00 89.31 89 SER A O 1
ATOM 715 N N . GLU A 1 90 ? 12.245 -0.025 -17.635 1.00 92.00 90 GLU A N 1
ATOM 716 C CA . GLU A 1 90 ? 11.310 -0.591 -18.614 1.00 92.00 90 GLU A CA 1
ATOM 717 C C . GLU A 1 90 ? 10.009 -1.046 -17.940 1.00 92.00 90 GLU A C 1
ATOM 719 O O . GLU A 1 90 ? 9.365 -2.014 -18.364 1.00 92.00 90 GLU A O 1
ATOM 724 N N . ALA A 1 91 ? 9.635 -0.361 -16.855 1.00 93.06 91 ALA A N 1
ATOM 725 C CA . ALA A 1 91 ? 8.473 -0.717 -16.064 1.00 93.06 91 ALA A CA 1
ATOM 726 C C . ALA A 1 91 ? 7.215 -0.729 -16.936 1.00 93.06 91 ALA A C 1
ATOM 728 O O . ALA A 1 91 ? 7.025 0.119 -17.806 1.00 93.06 91 ALA A O 1
ATOM 729 N N . ARG A 1 92 ? 6.325 -1.687 -16.698 1.00 93.50 92 ARG A N 1
ATOM 730 C CA . ARG A 1 92 ? 5.036 -1.785 -17.391 1.00 93.50 92 ARG A CA 1
ATOM 731 C C . ARG A 1 92 ? 3.956 -2.313 -16.461 1.00 93.50 92 ARG A C 1
ATOM 733 O O . ARG A 1 92 ? 4.249 -2.857 -15.396 1.00 93.50 92 ARG A O 1
ATOM 740 N N . LYS A 1 93 ? 2.699 -2.147 -16.872 1.00 93.88 93 LYS A N 1
ATOM 741 C CA . LYS A 1 93 ? 1.549 -2.751 -16.192 1.00 93.88 93 LYS A CA 1
ATOM 742 C C . LYS A 1 93 ? 1.737 -4.280 -16.116 1.00 93.88 93 LYS A C 1
ATOM 744 O O . LYS A 1 93 ? 2.133 -4.853 -17.132 1.00 93.88 93 LYS A O 1
ATOM 749 N N . PRO A 1 94 ? 1.478 -4.926 -14.962 1.00 93.31 94 PRO A N 1
ATOM 750 C CA . PRO A 1 94 ? 1.510 -6.382 -14.868 1.00 93.31 94 PRO A CA 1
ATOM 751 C C . PRO A 1 94 ? 0.532 -7.019 -15.860 1.00 93.31 94 PRO A C 1
ATOM 753 O O . PRO A 1 94 ? -0.624 -6.596 -15.945 1.00 93.31 94 PRO A O 1
ATOM 756 N N . ASP A 1 95 ? 0.999 -8.019 -16.604 1.00 91.19 95 ASP A N 1
ATOM 757 C CA . ASP A 1 95 ? 0.156 -8.823 -17.488 1.00 91.19 95 ASP A CA 1
ATOM 758 C C . ASP A 1 95 ? -0.228 -10.135 -16.783 1.00 91.19 95 ASP A C 1
ATOM 760 O O . ASP A 1 95 ? 0.654 -10.956 -16.525 1.00 91.19 95 ASP A O 1
ATOM 764 N N . PRO A 1 96 ? -1.521 -10.384 -16.495 1.00 85.94 96 PRO A N 1
ATOM 765 C CA . PRO A 1 96 ? -1.959 -11.614 -15.835 1.00 85.94 96 PRO A CA 1
ATOM 766 C C . PRO A 1 96 ? -1.727 -12.880 -16.673 1.00 85.94 96 PRO A C 1
ATOM 768 O O . PRO A 1 96 ? -1.807 -13.982 -16.137 1.00 85.94 96 PRO A O 1
ATOM 771 N N . LYS A 1 97 ? -1.465 -12.754 -17.982 1.00 90.00 97 LYS A N 1
ATOM 772 C CA . LYS A 1 97 ? -1.146 -13.886 -18.868 1.00 90.00 97 LYS A CA 1
ATOM 773 C C . LYS A 1 97 ? 0.351 -14.185 -18.941 1.00 90.00 97 LYS A C 1
ATOM 775 O O . LYS A 1 97 ? 0.743 -15.217 -19.482 1.00 90.00 97 LYS A O 1
ATOM 780 N N . SER A 1 98 ? 1.188 -13.288 -18.428 1.00 86.75 98 SER A N 1
ATOM 781 C CA . SER A 1 98 ? 2.636 -13.454 -18.407 1.00 86.75 98 SER A CA 1
ATOM 782 C C . SER A 1 98 ? 3.059 -14.319 -17.220 1.00 86.75 98 SER A C 1
ATOM 784 O O . SER A 1 98 ? 2.624 -14.099 -16.096 1.00 86.75 98 SER A O 1
ATOM 786 N N . THR A 1 99 ? 3.994 -15.242 -17.444 1.00 85.38 99 THR A N 1
ATOM 787 C CA . THR A 1 99 ? 4.631 -16.031 -16.374 1.00 85.38 99 THR A CA 1
ATOM 788 C C . THR A 1 99 ? 5.758 -15.286 -15.659 1.00 85.38 99 THR A C 1
ATOM 790 O O . THR A 1 99 ? 6.263 -15.756 -14.643 1.00 85.38 99 THR A O 1
ATOM 793 N N . ALA A 1 100 ? 6.198 -14.142 -16.189 1.00 85.25 100 ALA A N 1
ATOM 794 C CA . ALA A 1 100 ? 7.252 -13.363 -15.559 1.00 85.25 100 ALA A CA 1
ATOM 795 C C . ALA A 1 100 ? 6.756 -12.699 -14.268 1.00 85.25 100 ALA A C 1
ATOM 797 O O . ALA A 1 100 ? 5.702 -12.062 -14.258 1.00 85.25 100 ALA A O 1
ATOM 798 N N . ALA A 1 101 ? 7.584 -12.797 -13.230 1.00 87.81 101 ALA A N 1
ATOM 799 C CA . ALA A 1 101 ? 7.349 -12.200 -11.925 1.00 87.81 101 ALA A CA 1
ATOM 800 C C . ALA A 1 101 ? 7.044 -10.698 -12.017 1.00 87.81 101 ALA A C 1
ATOM 802 O O . ALA A 1 101 ? 7.700 -9.954 -12.762 1.00 87.81 101 ALA A O 1
ATOM 803 N N . TYR A 1 102 ? 6.088 -10.243 -11.212 1.00 92.75 102 TYR A N 1
ATOM 804 C CA . TYR A 1 102 ? 5.847 -8.820 -10.998 1.00 92.75 102 TYR A CA 1
ATOM 805 C C . TYR A 1 102 ? 6.557 -8.343 -9.734 1.00 92.75 102 TYR A C 1
ATOM 807 O O . TYR A 1 102 ? 6.793 -9.086 -8.781 1.00 92.75 102 TYR A O 1
ATOM 815 N N . GLN A 1 103 ? 6.927 -7.071 -9.757 1.00 95.44 103 GLN A N 1
ATOM 816 C CA . GLN A 1 103 ? 7.496 -6.350 -8.635 1.00 95.44 103 GLN A CA 1
ATOM 817 C C . GLN A 1 103 ? 6.418 -5.486 -7.993 1.00 95.44 103 GLN A C 1
ATOM 819 O O . GLN A 1 103 ? 5.505 -5.021 -8.681 1.00 95.44 103 GLN A O 1
ATOM 824 N N . TYR A 1 104 ? 6.514 -5.271 -6.683 1.00 96.19 104 TYR A N 1
ATOM 825 C CA . TYR A 1 104 ? 5.541 -4.445 -5.984 1.00 96.19 104 TYR A CA 1
ATOM 826 C C . TYR A 1 104 ? 6.102 -3.690 -4.777 1.00 96.19 104 TYR A C 1
ATOM 828 O O . TYR A 1 104 ? 7.095 -4.077 -4.154 1.00 96.19 104 TYR A O 1
ATOM 836 N N . ILE A 1 105 ? 5.403 -2.615 -4.420 1.00 97.25 105 ILE A N 1
ATOM 837 C CA . ILE A 1 105 ? 5.468 -1.964 -3.113 1.00 97.25 105 ILE A CA 1
ATOM 838 C C . ILE A 1 105 ? 4.065 -2.020 -2.518 1.00 97.25 105 ILE A C 1
ATOM 840 O O . ILE A 1 105 ? 3.115 -1.544 -3.131 1.00 97.25 105 ILE A O 1
ATOM 844 N N . LEU A 1 106 ? 3.934 -2.609 -1.336 1.00 97.12 106 LEU A N 1
ATOM 845 C CA . LEU A 1 106 ? 2.669 -2.791 -0.639 1.00 97.12 106 LEU A CA 1
ATOM 846 C C . LEU A 1 106 ? 2.698 -2.012 0.671 1.00 97.12 106 LEU A C 1
ATOM 848 O O . LEU A 1 106 ? 3.551 -2.278 1.514 1.00 97.12 106 LEU A O 1
ATOM 852 N N . ILE A 1 107 ? 1.757 -1.089 0.851 1.00 97.81 107 ILE A N 1
ATOM 853 C CA . ILE A 1 107 ? 1.474 -0.452 2.136 1.00 97.81 107 ILE A CA 1
ATOM 854 C C . ILE A 1 107 ? 0.237 -1.130 2.712 1.00 97.81 107 ILE A C 1
ATOM 856 O O . ILE A 1 107 ? -0.830 -1.064 2.108 1.00 97.81 107 ILE A O 1
ATOM 860 N N . GLY A 1 108 ? 0.362 -1.776 3.863 1.00 97.12 108 GLY A N 1
ATOM 861 C CA . GLY A 1 108 ? -0.742 -2.469 4.522 1.00 97.12 108 GLY A CA 1
ATOM 862 C C . GLY A 1 108 ? -0.967 -1.955 5.934 1.00 97.12 108 GLY A C 1
ATOM 863 O O . GLY A 1 108 ? -0.022 -1.550 6.604 1.00 97.12 108 GLY A O 1
ATOM 864 N N . VAL A 1 109 ? -2.209 -1.998 6.404 1.00 97.38 109 VAL A N 1
ATOM 865 C CA . VAL A 1 109 ? -2.537 -1.828 7.821 1.00 97.38 109 VAL A CA 1
ATOM 866 C C . VAL A 1 109 ? -3.039 -3.150 8.370 1.00 97.38 109 VAL A C 1
ATOM 868 O O . VAL A 1 109 ? -3.885 -3.801 7.757 1.00 97.38 109 VAL A O 1
ATOM 871 N N . ARG A 1 110 ? -2.499 -3.551 9.518 1.00 95.06 110 ARG A N 1
ATOM 872 C CA . ARG A 1 110 ? -2.944 -4.722 10.273 1.00 95.06 110 ARG A CA 1
ATOM 873 C C . ARG A 1 110 ? -2.998 -4.357 11.746 1.00 95.06 110 ARG A C 1
ATOM 875 O O . ARG A 1 110 ? -1.998 -3.892 12.287 1.00 95.06 110 ARG A O 1
ATOM 882 N N . GLU A 1 111 ? -4.153 -4.557 12.371 1.00 91.25 111 GLU A N 1
ATOM 883 C CA . GLU A 1 111 ? -4.380 -4.316 13.801 1.00 91.25 111 GLU A CA 1
ATOM 884 C C . GLU A 1 111 ? -3.962 -2.896 14.228 1.00 91.25 111 GLU A C 1
ATOM 886 O O . GLU A 1 111 ? -3.332 -2.686 15.263 1.00 91.25 111 GLU A O 1
ATOM 891 N N . GLY A 1 112 ? -4.271 -1.904 13.382 1.00 92.00 112 GLY A N 1
ATOM 892 C CA . GLY A 1 112 ? -3.945 -0.493 13.623 1.00 92.00 112 GLY A CA 1
ATOM 893 C C . GLY A 1 112 ? -2.473 -0.117 13.419 1.00 92.00 112 GLY A C 1
ATOM 894 O O . GLY A 1 112 ? -2.085 1.006 13.731 1.00 92.00 112 GLY A O 1
ATOM 895 N N . ARG A 1 113 ? -1.643 -1.021 12.886 1.00 96.00 113 ARG A N 1
ATOM 896 C CA . ARG A 1 113 ? -0.217 -0.779 12.620 1.00 96.00 113 ARG A CA 1
ATOM 897 C C . ARG A 1 113 ? 0.057 -0.719 11.127 1.00 96.00 113 ARG A C 1
ATOM 899 O O . ARG A 1 113 ? -0.525 -1.485 10.360 1.00 96.00 113 ARG A O 1
ATOM 906 N N . LEU A 1 114 ? 0.952 0.179 10.720 1.00 96.88 114 LEU A N 1
ATOM 907 C CA . LEU A 1 114 ? 1.310 0.393 9.319 1.00 96.88 114 LEU A CA 1
ATOM 908 C C . LEU A 1 114 ? 2.516 -0.470 8.930 1.00 96.88 114 LEU A C 1
ATOM 910 O O . LEU A 1 114 ? 3.502 -0.537 9.660 1.00 96.88 114 LEU A O 1
ATOM 914 N N . TYR A 1 115 ? 2.445 -1.096 7.760 1.00 97.75 115 TYR A N 1
ATOM 915 C CA . TYR A 1 115 ? 3.474 -1.966 7.207 1.00 97.75 115 TYR A CA 1
ATOM 916 C C . TYR A 1 115 ? 3.829 -1.541 5.784 1.00 97.75 115 TYR A C 1
ATOM 918 O O . TYR A 1 115 ? 2.950 -1.145 5.019 1.00 97.75 115 TYR A O 1
ATOM 926 N N . VAL A 1 116 ? 5.097 -1.697 5.401 1.00 97.56 116 VAL A N 1
ATOM 927 C CA . VAL A 1 116 ? 5.564 -1.578 4.012 1.00 97.56 116 VAL A CA 1
ATOM 928 C C . VAL A 1 116 ? 6.322 -2.848 3.634 1.00 97.56 116 VAL A C 1
ATOM 930 O O . VAL A 1 116 ? 7.320 -3.175 4.274 1.00 97.56 116 VAL A O 1
ATOM 933 N N . ASN A 1 117 ? 5.859 -3.574 2.612 1.00 95.62 117 ASN A N 1
ATOM 934 C CA . ASN A 1 117 ? 6.406 -4.878 2.201 1.00 95.62 117 ASN A CA 1
ATOM 935 C C . ASN A 1 117 ? 6.634 -5.821 3.405 1.00 95.62 117 ASN A C 1
ATOM 937 O O . ASN A 1 117 ? 7.755 -6.266 3.650 1.00 95.62 117 ASN A O 1
ATOM 941 N N . ASP A 1 118 ? 5.577 -6.060 4.190 1.00 93.50 118 ASP A N 1
ATOM 942 C CA . ASP A 1 118 ? 5.572 -6.873 5.421 1.00 93.50 118 ASP A CA 1
ATOM 943 C C . ASP A 1 118 ? 6.425 -6.345 6.598 1.00 93.50 118 ASP A C 1
ATOM 945 O O . ASP A 1 118 ? 6.424 -6.954 7.669 1.00 93.50 118 ASP A O 1
ATOM 949 N N . LYS A 1 119 ? 7.104 -5.196 6.472 1.00 95.75 119 LYS A N 1
ATOM 950 C CA . LYS A 1 119 ? 7.856 -4.579 7.578 1.00 95.75 119 LYS A CA 1
ATOM 951 C C . LYS A 1 119 ? 7.015 -3.550 8.318 1.00 95.75 119 LYS A C 1
ATOM 953 O O . LYS A 1 119 ? 6.552 -2.593 7.705 1.00 95.75 119 LYS A O 1
ATOM 958 N N . GLU A 1 120 ? 6.853 -3.735 9.624 1.00 96.50 120 GLU A N 1
ATOM 959 C CA . GLU A 1 120 ? 6.161 -2.784 10.502 1.00 96.50 120 GLU A CA 1
ATOM 960 C C . GLU A 1 120 ? 6.928 -1.461 10.585 1.00 96.50 120 GLU A C 1
ATOM 962 O O . GLU A 1 120 ? 8.154 -1.453 10.724 1.00 96.50 120 GLU A O 1
ATOM 967 N N . LEU A 1 121 ? 6.209 -0.342 10.526 1.00 95.25 121 LEU A N 1
ATOM 968 C CA . LEU A 1 121 ? 6.768 0.970 10.824 1.00 95.25 121 LEU A CA 1
ATOM 969 C C . LEU A 1 121 ? 6.670 1.246 12.321 1.00 95.25 121 LEU A C 1
ATOM 971 O O . LEU A 1 121 ? 5.605 1.100 12.914 1.00 95.25 121 LEU A O 1
ATOM 975 N N . ALA A 1 122 ? 7.764 1.724 12.914 1.00 90.69 122 ALA A N 1
ATOM 976 C CA . ALA A 1 122 ? 7.805 2.075 14.336 1.00 90.69 122 ALA A CA 1
ATOM 977 C C . ALA A 1 122 ? 6.819 3.200 14.707 1.00 90.69 122 ALA A C 1
ATOM 979 O O . ALA A 1 122 ? 6.316 3.243 15.825 1.00 90.69 122 ALA A O 1
ATOM 980 N N . ALA A 1 123 ? 6.540 4.105 13.765 1.00 91.88 123 ALA A N 1
ATOM 981 C CA . ALA A 1 123 ? 5.526 5.142 13.895 1.00 91.88 123 ALA A CA 1
ATOM 982 C C . ALA A 1 123 ? 4.758 5.280 12.578 1.00 91.88 123 ALA A C 1
ATOM 984 O O . ALA A 1 123 ? 5.353 5.206 11.500 1.00 91.88 123 ALA A O 1
ATOM 985 N N . ALA A 1 124 ? 3.448 5.507 12.658 1.00 92.50 124 ALA A N 1
ATOM 986 C CA . ALA A 1 124 ? 2.589 5.728 11.499 1.00 92.50 124 ALA A CA 1
ATOM 987 C C . ALA A 1 124 ? 2.512 7.228 11.164 1.00 92.50 124 ALA A C 1
ATOM 989 O O . ALA A 1 124 ? 1.488 7.869 11.386 1.00 92.50 124 ALA A O 1
ATOM 990 N N . THR A 1 125 ? 3.610 7.795 10.655 1.00 93.88 125 THR A N 1
ATOM 991 C CA . THR A 1 125 ? 3.664 9.193 10.202 1.00 93.88 125 THR A CA 1
ATOM 992 C C . THR A 1 125 ? 3.994 9.274 8.708 1.00 93.88 125 THR A C 1
ATOM 994 O O . THR A 1 125 ? 4.560 8.330 8.144 1.00 93.88 125 THR A O 1
ATOM 997 N N . PRO A 1 126 ? 3.666 10.389 8.031 1.00 92.38 126 PRO A N 1
ATOM 998 C CA . PRO A 1 126 ? 4.057 10.589 6.636 1.00 92.38 126 PRO A CA 1
ATOM 999 C C . PRO A 1 126 ? 5.576 10.481 6.417 1.00 92.38 126 PRO A C 1
ATOM 1001 O O . PRO A 1 126 ? 6.028 9.947 5.405 1.00 92.38 126 PRO A O 1
ATOM 1004 N N . GLU A 1 127 ? 6.387 10.964 7.359 1.00 93.06 127 GLU A N 1
ATOM 1005 C CA . GLU A 1 127 ? 7.851 10.976 7.263 1.00 93.06 127 GLU A CA 1
ATOM 1006 C C . GLU A 1 127 ? 8.447 9.568 7.335 1.00 93.06 127 GLU A C 1
ATOM 1008 O O . GLU A 1 127 ? 9.294 9.218 6.508 1.00 93.06 127 GLU A O 1
ATOM 1013 N N . THR A 1 128 ? 7.995 8.742 8.285 1.00 94.81 128 THR A N 1
ATOM 1014 C CA . THR A 1 128 ? 8.458 7.351 8.393 1.00 94.81 128 THR A CA 1
ATOM 1015 C C . THR A 1 128 ? 8.015 6.534 7.187 1.00 94.81 128 THR A C 1
ATOM 1017 O O . THR A 1 128 ? 8.788 5.721 6.677 1.00 94.81 128 THR A O 1
ATOM 1020 N N . LEU A 1 129 ? 6.811 6.795 6.669 1.00 95.06 129 LEU A N 1
ATOM 1021 C CA . LEU A 1 129 ? 6.320 6.151 5.459 1.00 95.06 129 LEU A CA 1
ATOM 1022 C C . LEU A 1 129 ? 7.160 6.529 4.230 1.00 95.06 129 LEU A C 1
ATOM 1024 O O . LEU A 1 129 ? 7.549 5.643 3.473 1.00 95.06 129 LEU A O 1
ATOM 1028 N N . LYS A 1 130 ? 7.521 7.807 4.049 1.00 95.06 130 LYS A N 1
ATOM 1029 C CA . LYS A 1 130 ? 8.427 8.244 2.965 1.00 95.06 130 LYS A CA 1
ATOM 1030 C C . LYS A 1 130 ? 9.762 7.499 3.005 1.00 95.06 130 LYS A C 1
ATOM 1032 O O . LYS A 1 130 ? 10.209 6.997 1.976 1.00 95.06 130 LYS A O 1
ATOM 1037 N N . GLN A 1 131 ? 10.384 7.397 4.181 1.00 93.38 131 GLN A N 1
ATOM 1038 C CA . GLN A 1 131 ? 11.651 6.674 4.344 1.00 93.38 131 GLN A CA 1
ATOM 1039 C C . GLN A 1 131 ? 11.499 5.187 4.002 1.00 93.38 131 GLN A C 1
ATOM 1041 O O . GLN A 1 131 ? 12.299 4.635 3.246 1.00 93.38 131 GLN A O 1
ATOM 1046 N N . ALA A 1 132 ? 10.434 4.550 4.490 1.00 95.12 132 ALA A N 1
ATOM 1047 C CA . ALA A 1 132 ? 10.153 3.153 4.191 1.00 95.12 132 ALA A CA 1
ATOM 1048 C C . ALA A 1 132 ? 9.894 2.905 2.697 1.00 95.12 132 ALA A C 1
ATOM 1050 O O . ALA A 1 132 ? 10.328 1.885 2.164 1.00 95.12 132 ALA A O 1
ATOM 1051 N N . LEU A 1 133 ? 9.243 3.842 2.002 1.00 94.75 133 LEU A N 1
ATOM 1052 C CA . LEU A 1 133 ? 9.015 3.768 0.559 1.00 94.75 133 LEU A CA 1
ATOM 1053 C C . LEU A 1 133 ? 10.310 3.878 -0.250 1.00 94.75 133 LEU A C 1
ATOM 1055 O O . LEU A 1 133 ? 10.458 3.168 -1.243 1.00 94.75 133 LEU A O 1
ATOM 1059 N N . VAL A 1 134 ? 11.267 4.703 0.182 1.00 93.56 134 VAL A N 1
ATOM 1060 C CA . VAL A 1 134 ? 12.602 4.764 -0.439 1.00 93.56 134 VAL A CA 1
ATOM 1061 C C . VAL A 1 134 ? 13.320 3.419 -0.307 1.00 93.56 134 VAL A C 1
ATOM 1063 O O . VAL A 1 134 ? 13.873 2.914 -1.283 1.00 93.56 134 VAL A O 1
ATOM 1066 N N . GLU A 1 135 ? 13.275 2.798 0.872 1.00 92.88 135 GLU A N 1
ATOM 1067 C CA . GLU A 1 135 ? 13.868 1.472 1.078 1.00 92.88 135 GLU A CA 1
ATOM 1068 C C . GLU A 1 135 ? 13.140 0.377 0.283 1.00 92.88 135 GLU A C 1
ATOM 1070 O O . GLU A 1 135 ? 13.778 -0.493 -0.315 1.00 92.88 135 GLU A O 1
ATOM 1075 N N . ALA A 1 136 ? 11.810 0.446 0.202 1.00 93.81 136 ALA A N 1
ATOM 1076 C CA . ALA A 1 136 ? 11.008 -0.465 -0.608 1.00 93.81 136 ALA A CA 1
ATOM 1077 C C . ALA A 1 136 ? 11.279 -0.306 -2.113 1.00 93.81 136 ALA A C 1
ATOM 1079 O O . ALA A 1 136 ? 11.273 -1.298 -2.833 1.00 93.81 136 ALA A O 1
ATOM 1080 N N . ALA A 1 137 ? 11.574 0.904 -2.595 1.00 91.75 137 ALA A N 1
ATOM 1081 C CA . ALA A 1 137 ? 11.954 1.141 -3.988 1.00 91.75 137 ALA A CA 1
ATOM 1082 C C . ALA A 1 137 ? 13.319 0.526 -4.341 1.00 91.75 137 ALA A C 1
ATOM 1084 O O . ALA A 1 137 ? 13.505 0.049 -5.459 1.00 91.75 137 ALA A O 1
ATOM 1085 N N . LYS A 1 138 ? 14.263 0.481 -3.387 1.00 90.81 138 LYS A N 1
ATOM 1086 C CA . LYS A 1 138 ? 15.564 -0.194 -3.563 1.00 90.81 138 LYS A CA 1
ATOM 1087 C C . LYS A 1 138 ? 15.425 -1.716 -3.596 1.00 90.81 138 LYS A C 1
ATOM 1089 O O . LYS A 1 138 ? 16.155 -2.388 -4.321 1.00 90.81 138 LYS A O 1
ATOM 1094 N N . LYS A 1 139 ? 14.512 -2.263 -2.788 1.00 92.25 139 LYS A N 1
ATOM 1095 C CA . LYS A 1 139 ? 14.252 -3.704 -2.685 1.00 92.25 139 LYS A CA 1
ATOM 1096 C C . LYS A 1 139 ? 12.744 -3.981 -2.734 1.00 92.25 139 LYS A C 1
ATOM 1098 O O . LYS A 1 139 ? 12.138 -4.231 -1.686 1.00 92.25 139 LYS A O 1
ATOM 1103 N N . PRO A 1 140 ? 12.138 -3.936 -3.933 1.00 93.06 140 PRO A N 1
ATOM 1104 C CA . PRO A 1 140 ? 10.715 -4.194 -4.077 1.00 93.06 140 PRO A CA 1
ATOM 1105 C C . PRO A 1 140 ? 10.386 -5.657 -3.775 1.00 93.06 140 PRO A C 1
ATOM 1107 O O . PRO A 1 140 ? 11.237 -6.545 -3.891 1.00 93.06 140 PRO A O 1
ATOM 1110 N N . GLY A 1 141 ? 9.135 -5.904 -3.391 1.00 91.38 141 GLY A N 1
ATOM 1111 C CA . GLY A 1 141 ? 8.592 -7.254 -3.307 1.00 91.38 141 GLY A CA 1
ATOM 1112 C C . GLY A 1 141 ? 8.552 -7.909 -4.686 1.00 91.38 141 GLY A C 1
ATOM 1113 O O . GLY A 1 141 ? 8.564 -7.220 -5.708 1.00 91.38 141 GLY A O 1
ATOM 1114 N N . ARG A 1 142 ? 8.524 -9.242 -4.714 1.00 91.00 142 ARG A N 1
ATOM 1115 C CA . ARG A 1 142 ? 8.398 -10.050 -5.933 1.00 91.00 142 ARG A CA 1
ATOM 1116 C C . ARG A 1 142 ? 7.394 -11.167 -5.703 1.00 91.00 142 ARG A C 1
ATOM 1118 O O . ARG A 1 142 ? 7.365 -11.725 -4.608 1.00 91.00 142 ARG A O 1
ATOM 1125 N N . SER A 1 143 ? 6.616 -11.477 -6.733 1.00 84.25 143 SER A N 1
ATOM 1126 C CA . SER A 1 143 ? 5.665 -12.590 -6.760 1.00 84.25 143 SER A CA 1
ATOM 1127 C C . SER A 1 143 ? 5.827 -13.428 -8.013 1.00 84.25 143 SER A C 1
ATOM 1129 O O . SER A 1 143 ? 6.359 -12.891 -9.010 1.00 84.25 143 SER A O 1
#

Foldseek 3Di:
DDPVVVVVVVVVVVVVVVVPPCPVVVVVVVVVLVVQLVLFVVLCVQLVVQVLVCVCCCVQQVVAFDWDKDCDDPAANIKIKGKFFDDSVPTHYDDPPDPGKIWMWMWGHDPNFIDIPNHTQPDSHNVSSNVSVVVCSVPTDID

pLDDT: mean 87.4, std 12.55, range [46.56, 97.81]

Sequence (143 aa):
MSDDWLNQLRQLREQDKAGRQPAAKELDLSLLQAQRVQQAADLLRQTDALNLLRQVQKALLDGKGVLDVFEQTQRYDRAISLAWQGPISEARKPDPKSTAAYQYILIGVREGRLYVNDKELAAATPETLKQALVEAAKKPGRS

Secondary structure (DSSP, 8-state):
---HHHHHHHHHHHHHHHH--HHHHHHHHHHHHHHHHHHHHHHHHHTTHHHHHHHHHHHHHTT-SEEEEES--SS-SEEEEEEEES-GGG-BPPPTT--SPEEEEEEEEETTEEEETTEEPSS-SHHHHHHHHHHHHHS-EE-